Protein AF-A0A5C8G339-F1 (afdb_monomer_lite)

pLDDT: mean 86.75, std 19.1, range [45.41, 98.94]

Foldseek 3Di:
DVVVVVVVVVVVVVPPPPCDDDPADPVNLVPLVSLQVVLVVCVVVLVLVNSLVSLVSCVVRDDCVVCVVSVLVSLLSNLVSCVVVVVNVSSLVSLVCSCPPGPDPPSVVVSVVSNVVSCVVPVVPDDDPPPPPPDPPPVPPD

Sequence (142 aa):
MKKNFIFLIAFIFYLTSCATALKITPEEARYPKIIAEKAYTEFNNKKYKRAIKYYQYIIDNFDRENYSKDMAWAYYEIGFCYYYQKKYKKALEYFNIVMNDFAVLPPKMLAQKVMNDIYDKKPKLKPIEIIEETKEIEDIES

InterPro domains:
  IPR011990 Tetratricopeptide-like helical domain superfamily [G3DSA:1.25.40.10] (15-121)
  IPR011990 Tetratricopeptide-like helical domain superfamily [SSF48452] (29-123)
  IPR019734 Tetratricopeptide repeat [SM00028] (32-65)
  IPR019734 Tetratricopeptide repeat [SM00028] (72-105)

Secondary structure (DSSP, 8-state):
-HHHHHHHHHHHHHTT---PPP---TTGGG-HHHHHHHHHHHHHTT-HHHHHHHHHHHHHHS-HHHHHHHHHHHHHHHHHHHHHTT-HHHHHHHHHHHHHH---HHHHHHHHHHHHHHHHH-GGGS---------S-TTS--

Structure (mmCIF, N/CA/C/O backbone):
data_AF-A0A5C8G339-F1
#
_entry.id   AF-A0A5C8G339-F1
#
loop_
_atom_site.group_PDB
_atom_site.id
_atom_site.type_symbol
_atom_site.label_atom_id
_atom_site.label_alt_id
_atom_site.label_comp_id
_atom_site.label_asym_id
_atom_site.label_entity_id
_atom_site.label_seq_id
_atom_site.pdbx_PDB_ins_code
_atom_site.Cartn_x
_atom_site.Cartn_y
_atom_site.Cartn_z
_atom_site.occupancy
_atom_site.B_iso_or_equiv
_atom_site.auth_seq_id
_atom_site.auth_comp_id
_atom_site.auth_asym_id
_atom_site.auth_atom_id
_atom_site.pdbx_PDB_model_num
ATOM 1 N N . MET A 1 1 ? -41.107 -13.180 -30.582 1.00 52.31 1 MET A N 1
ATOM 2 C CA . MET A 1 1 ? -40.656 -11.797 -30.285 1.00 52.31 1 MET A CA 1
ATOM 3 C C . MET A 1 1 ? -39.986 -11.600 -28.913 1.00 52.31 1 MET A C 1
ATOM 5 O O . MET A 1 1 ? -39.219 -10.660 -28.789 1.00 52.31 1 MET A O 1
ATOM 9 N N . LYS A 1 2 ? -40.180 -12.465 -27.897 1.00 51.25 2 LYS A N 1
ATOM 10 C CA . LYS A 1 2 ? -39.557 -12.294 -26.559 1.00 51.25 2 LYS A CA 1
ATOM 11 C C . LYS A 1 2 ? -38.070 -12.693 -26.453 1.00 51.25 2 LYS A C 1
ATOM 13 O O . LYS A 1 2 ? -37.371 -12.171 -25.594 1.00 51.25 2 LYS A O 1
ATOM 18 N N . LYS A 1 3 ? -37.564 -13.572 -27.332 1.00 48.94 3 LYS A N 1
ATOM 19 C CA . LYS A 1 3 ? -36.155 -14.023 -27.309 1.00 48.94 3 LYS A CA 1
ATOM 20 C C . LYS A 1 3 ? -35.162 -12.894 -27.626 1.00 48.94 3 LYS A C 1
ATOM 22 O O . LYS A 1 3 ? -34.157 -12.783 -26.939 1.00 48.94 3 LYS A O 1
ATOM 27 N N . ASN A 1 4 ? -35.487 -12.001 -28.563 1.00 47.47 4 ASN A N 1
ATOM 28 C CA . ASN A 1 4 ? -34.611 -10.875 -28.923 1.00 47.47 4 ASN A CA 1
ATOM 29 C C . ASN A 1 4 ? -34.542 -9.804 -27.818 1.00 47.47 4 ASN A C 1
ATOM 31 O O . ASN A 1 4 ? -33.540 -9.109 -27.706 1.00 47.47 4 ASN A O 1
ATOM 35 N N . PHE A 1 5 ? -35.570 -9.709 -26.967 1.00 54.69 5 PHE A N 1
ATOM 36 C CA . PHE A 1 5 ? -35.612 -8.766 -25.845 1.00 54.69 5 PHE A CA 1
ATOM 37 C C . PHE A 1 5 ? -34.698 -9.200 -24.685 1.00 54.69 5 PHE A C 1
ATOM 39 O O . PHE A 1 5 ? -34.077 -8.363 -24.041 1.00 54.69 5 PHE A O 1
ATOM 46 N N . ILE A 1 6 ? -34.541 -10.513 -24.467 1.00 58.22 6 ILE A N 1
ATOM 47 C CA . ILE A 1 6 ? -33.632 -11.069 -23.448 1.00 58.22 6 ILE A CA 1
ATOM 48 C C . ILE A 1 6 ? -32.162 -10.819 -23.825 1.00 58.22 6 ILE A C 1
ATOM 50 O O . ILE A 1 6 ? -31.370 -10.434 -22.967 1.00 58.22 6 ILE A O 1
ATOM 54 N N . PHE A 1 7 ? -31.803 -10.956 -25.107 1.00 55.03 7 PHE A N 1
ATOM 55 C CA . PHE A 1 7 ? -30.453 -10.628 -25.586 1.00 55.03 7 PHE A CA 1
ATOM 56 C C . PHE A 1 7 ? -30.143 -9.126 -25.492 1.00 55.03 7 PHE A C 1
ATOM 58 O O . PHE A 1 7 ? -29.024 -8.756 -25.143 1.00 55.03 7 PHE A O 1
ATOM 65 N N . LEU A 1 8 ? -31.138 -8.262 -25.720 1.00 54.22 8 LEU A N 1
ATOM 66 C CA . LEU A 1 8 ? -31.002 -6.810 -25.557 1.00 54.22 8 LEU A CA 1
ATOM 67 C C . LEU A 1 8 ? -30.778 -6.413 -24.087 1.00 54.22 8 LEU A C 1
ATOM 69 O O . LEU A 1 8 ? -29.928 -5.575 -23.804 1.00 54.22 8 LEU A O 1
ATOM 73 N N . ILE A 1 9 ? -31.460 -7.072 -23.144 1.00 55.84 9 ILE A N 1
ATOM 74 C CA . ILE A 1 9 ? -31.254 -6.860 -21.702 1.00 55.84 9 ILE A CA 1
ATOM 75 C C . ILE A 1 9 ? -29.867 -7.360 -21.261 1.00 55.84 9 ILE A C 1
ATOM 77 O O . ILE A 1 9 ? -29.176 -6.660 -20.525 1.00 55.84 9 ILE A O 1
ATOM 81 N N . ALA A 1 10 ? -29.408 -8.517 -21.749 1.00 52.62 10 ALA A N 1
ATOM 82 C CA . ALA A 1 10 ? -28.078 -9.046 -21.424 1.00 52.62 10 ALA A CA 1
ATOM 83 C C . ALA A 1 10 ? -26.928 -8.154 -21.938 1.00 52.62 10 ALA A C 1
ATOM 85 O O . ALA A 1 10 ? -25.899 -8.032 -21.275 1.00 52.62 10 ALA A O 1
ATOM 86 N N . PHE A 1 11 ? -27.117 -7.476 -23.075 1.00 53.19 11 PHE A N 1
ATOM 87 C CA . PHE A 1 11 ? -26.140 -6.528 -23.619 1.00 53.19 11 PHE A CA 1
ATOM 88 C C . PHE A 1 11 ? -26.092 -5.212 -22.821 1.00 53.19 11 PHE A C 1
ATOM 90 O O . PHE A 1 11 ? -25.022 -4.641 -22.621 1.00 53.19 11 PHE A O 1
ATOM 97 N N . ILE A 1 12 ? -27.233 -4.772 -22.276 1.00 52.28 12 ILE A N 1
ATOM 98 C CA . ILE A 1 12 ? -27.326 -3.596 -21.395 1.00 52.28 12 ILE A CA 1
ATOM 99 C C . ILE A 1 12 ? -26.669 -3.867 -20.027 1.00 52.28 12 ILE A C 1
ATOM 101 O O . ILE A 1 12 ? -25.993 -2.988 -19.493 1.00 52.28 12 ILE A O 1
ATOM 105 N N . PHE A 1 13 ? -26.763 -5.093 -19.496 1.00 50.09 13 PHE A N 1
ATOM 106 C CA . PHE A 1 13 ? -26.055 -5.494 -18.267 1.00 50.09 13 PHE A CA 1
ATOM 107 C C . PHE A 1 13 ? -24.530 -5.625 -18.436 1.00 50.09 13 PHE A C 1
ATOM 109 O O . PHE A 1 13 ? -23.800 -5.560 -17.447 1.00 50.09 13 PHE A O 1
ATOM 116 N N . TYR A 1 14 ? -24.027 -5.755 -19.667 1.00 51.56 14 TYR A N 1
ATOM 117 C CA . TYR A 1 14 ? -22.585 -5.781 -19.943 1.00 51.56 14 TYR A CA 1
ATOM 118 C C . TYR A 1 14 ? -21.943 -4.381 -19.930 1.00 51.56 14 TYR A C 1
ATOM 120 O O . TYR A 1 14 ? -20.738 -4.254 -19.707 1.00 51.56 14 TYR A O 1
ATOM 128 N N . LEU A 1 15 ? -22.736 -3.319 -20.114 1.00 49.50 15 LEU A N 1
ATOM 129 C CA . LEU A 1 15 ? -22.247 -1.938 -20.237 1.00 49.50 15 LEU A CA 1
ATOM 130 C C . LEU A 1 15 ? -22.174 -1.170 -18.907 1.00 49.50 15 LEU A C 1
ATOM 132 O O . LEU A 1 15 ? -21.680 -0.045 -18.880 1.00 49.50 15 LEU A O 1
ATOM 136 N N . THR A 1 16 ? -22.598 -1.759 -17.784 1.00 55.69 16 THR A N 1
ATOM 137 C CA . THR A 1 16 ? -22.481 -1.122 -16.455 1.00 55.69 16 THR A CA 1
ATOM 138 C C . THR A 1 16 ? -21.219 -1.521 -15.691 1.00 55.69 16 THR A C 1
ATOM 140 O O . THR A 1 16 ? -20.994 -1.045 -14.575 1.00 55.69 16 THR A O 1
ATOM 143 N N . SER A 1 17 ? -20.360 -2.371 -16.263 1.00 49.66 17 SER A N 1
ATOM 144 C CA . SER A 1 17 ? -19.043 -2.620 -15.683 1.00 49.66 17 SER A CA 1
ATOM 145 C C . SER A 1 17 ? -18.142 -1.436 -16.007 1.00 49.66 17 SER A C 1
ATOM 147 O O . SER A 1 17 ? -17.497 -1.376 -17.049 1.00 49.66 17 SER A O 1
ATOM 149 N N . CYS A 1 18 ? -18.063 -0.479 -15.085 1.00 51.91 18 CYS A N 1
ATOM 150 C CA . CYS A 1 18 ? -17.087 0.613 -15.110 1.00 51.91 18 CYS A CA 1
ATOM 151 C C . CYS A 1 18 ? -15.645 0.088 -14.867 1.00 51.91 18 CYS A C 1
ATOM 153 O O . CYS A 1 18 ? -14.845 0.687 -14.146 1.00 51.91 18 CYS A O 1
ATOM 155 N N . ALA A 1 19 ? -15.309 -1.087 -15.408 1.00 58.81 19 ALA A N 1
ATOM 156 C CA . ALA A 1 19 ? -13.991 -1.693 -15.382 1.00 58.81 19 ALA A CA 1
ATOM 157 C C . ALA A 1 19 ? -13.149 -1.106 -16.520 1.00 58.81 19 ALA A C 1
ATOM 159 O O . ALA A 1 19 ? -12.757 -1.800 -17.452 1.00 58.81 19 ALA A O 1
ATOM 160 N N . THR A 1 20 ? -12.859 0.194 -16.450 1.00 66.44 20 THR A N 1
ATOM 161 C CA . THR A 1 20 ? -11.831 0.774 -17.315 1.00 66.44 20 THR A CA 1
ATOM 162 C C . THR A 1 20 ? -10.507 0.076 -17.008 1.00 66.44 20 THR A C 1
ATOM 164 O O . THR A 1 20 ? -10.081 0.045 -15.846 1.00 66.44 20 THR A O 1
ATOM 167 N N . ALA A 1 21 ? -9.877 -0.494 -18.035 1.00 83.31 21 ALA A N 1
ATOM 168 C CA . ALA A 1 21 ? -8.538 -1.064 -17.943 1.00 83.31 21 ALA A CA 1
ATOM 169 C C . ALA A 1 21 ? -7.541 -0.034 -17.374 1.00 83.31 21 ALA A C 1
ATOM 171 O O . ALA A 1 21 ? -7.747 1.183 -17.482 1.00 83.31 21 ALA A O 1
ATOM 172 N N . LEU A 1 22 ? -6.476 -0.516 -16.727 1.00 91.62 22 LEU A N 1
ATOM 173 C CA . LEU A 1 22 ? -5.390 0.359 -16.288 1.00 91.62 22 LEU A CA 1
ATOM 174 C C . LEU A 1 22 ? -4.751 1.025 -17.510 1.00 91.62 22 LEU A C 1
ATOM 176 O O . LEU A 1 22 ? -4.574 0.390 -18.546 1.00 91.62 22 LEU A O 1
ATOM 180 N N . LYS A 1 23 ? -4.421 2.313 -17.394 1.00 93.31 23 LYS A N 1
ATOM 181 C CA . LYS A 1 23 ? -3.771 3.072 -18.468 1.00 93.31 23 LYS A CA 1
ATOM 182 C C . LYS A 1 23 ? -2.262 3.067 -18.226 1.00 93.31 23 LYS A C 1
ATOM 184 O O . LYS A 1 23 ? -1.738 3.996 -17.608 1.00 93.31 23 LYS A O 1
ATOM 189 N N . ILE A 1 24 ? -1.618 1.991 -18.672 1.00 95.00 24 ILE A N 1
ATOM 190 C CA . ILE A 1 24 ? -0.171 1.767 -18.592 1.00 95.00 24 ILE A CA 1
ATOM 191 C C . ILE A 1 24 ? 0.330 1.541 -20.020 1.00 95.00 24 ILE A C 1
ATOM 193 O O . ILE A 1 24 ? -0.134 0.619 -20.690 1.00 95.00 24 ILE A O 1
ATOM 197 N N . THR A 1 25 ? 1.225 2.395 -20.512 1.00 96.25 25 THR A N 1
ATOM 198 C CA . THR A 1 25 ? 1.876 2.168 -21.811 1.00 96.25 25 THR A CA 1
ATOM 199 C C . THR A 1 25 ? 2.971 1.098 -21.686 1.00 96.25 25 THR A C 1
ATOM 201 O O . THR A 1 25 ? 3.489 0.882 -20.588 1.00 96.25 25 THR A O 1
ATOM 204 N N . PRO A 1 26 ? 3.390 0.443 -22.786 1.00 96.06 26 PRO A N 1
ATOM 205 C CA . PRO A 1 26 ? 4.502 -0.514 -22.749 1.00 96.06 26 PRO A CA 1
ATOM 206 C C . PRO A 1 26 ? 5.820 0.075 -22.226 1.00 96.06 26 PRO A C 1
ATOM 208 O O . PRO A 1 26 ? 6.658 -0.648 -21.696 1.00 96.06 26 PRO A O 1
ATOM 211 N N . GLU A 1 27 ? 6.017 1.386 -22.377 1.00 95.81 27 GLU A N 1
ATOM 212 C CA . GLU A 1 27 ? 7.161 2.093 -21.806 1.00 95.81 27 GLU A CA 1
ATOM 213 C C . GLU A 1 27 ? 7.029 2.266 -20.293 1.00 95.81 27 GLU A C 1
ATOM 215 O O . GLU A 1 27 ? 7.950 1.923 -19.554 1.00 95.81 27 GLU A O 1
ATOM 220 N N . GLU A 1 28 ? 5.870 2.729 -19.822 1.00 96.81 28 GLU A N 1
ATOM 221 C CA . GLU A 1 28 ? 5.593 2.909 -18.394 1.00 96.81 28 GLU A CA 1
ATOM 222 C C . GLU A 1 28 ? 5.635 1.581 -17.627 1.00 96.81 28 GLU A C 1
ATOM 224 O O . GLU A 1 28 ? 6.098 1.539 -16.489 1.00 96.81 28 GLU A O 1
ATOM 229 N N . ALA A 1 29 ? 5.200 0.487 -18.263 1.00 95.44 29 ALA A N 1
ATOM 230 C CA . ALA A 1 29 ? 5.195 -0.863 -17.702 1.00 95.44 29 ALA A CA 1
ATOM 231 C C . ALA A 1 29 ? 6.583 -1.367 -17.271 1.00 95.44 29 ALA A C 1
ATOM 233 O O . ALA A 1 29 ? 6.656 -2.340 -16.529 1.00 95.44 29 ALA A O 1
ATOM 234 N N . ARG A 1 30 ? 7.670 -0.712 -17.699 1.00 96.50 30 ARG A N 1
ATOM 235 C CA . ARG A 1 30 ? 9.043 -1.052 -17.300 1.00 96.50 30 ARG A CA 1
ATOM 236 C C . ARG A 1 30 ? 9.478 -0.418 -15.977 1.00 96.50 30 ARG A C 1
ATOM 238 O O . ARG A 1 30 ? 10.532 -0.775 -15.461 1.00 96.50 30 ARG A O 1
ATOM 245 N N . TYR A 1 31 ? 8.707 0.528 -15.434 1.00 97.62 31 TYR A N 1
ATOM 246 C CA . TYR A 1 31 ? 9.128 1.338 -14.290 1.00 97.62 31 TYR A CA 1
ATOM 247 C C . TYR A 1 31 ? 8.068 1.327 -13.180 1.00 97.62 31 TYR A C 1
ATOM 249 O O . TYR A 1 31 ? 7.064 2.042 -13.278 1.00 97.62 31 TYR A O 1
ATOM 257 N N . PRO A 1 32 ? 8.295 0.601 -12.070 1.00 97.81 32 PRO A N 1
ATOM 258 C CA . PRO A 1 32 ? 7.296 0.473 -11.009 1.00 97.81 32 PRO A CA 1
ATOM 259 C C . PRO A 1 32 ? 6.989 1.824 -10.355 1.00 97.81 32 PRO A C 1
ATOM 261 O O . PRO A 1 32 ? 5.850 2.081 -9.973 1.00 97.81 32 PRO A O 1
ATOM 264 N N . LYS A 1 33 ? 7.961 2.743 -10.332 1.00 97.75 33 LYS A N 1
ATOM 265 C CA . LYS A 1 33 ? 7.775 4.117 -9.854 1.00 97.75 33 LYS A CA 1
ATOM 266 C C . LYS A 1 33 ? 6.683 4.877 -10.618 1.00 97.75 33 LYS A C 1
ATOM 268 O O . LYS A 1 33 ? 5.837 5.504 -9.988 1.00 97.75 33 LYS A O 1
ATOM 273 N N . ILE A 1 34 ? 6.654 4.793 -11.950 1.00 98.12 34 ILE A N 1
ATOM 274 C CA . ILE A 1 34 ? 5.637 5.488 -12.763 1.00 98.12 34 ILE A CA 1
ATOM 275 C C . ILE A 1 34 ? 4.246 4.910 -12.468 1.00 98.12 34 ILE A C 1
ATOM 277 O O . ILE A 1 34 ? 3.248 5.626 -12.357 1.00 98.12 34 ILE A O 1
ATOM 281 N N . ILE A 1 35 ? 4.175 3.592 -12.297 1.00 98.56 35 ILE A N 1
ATOM 282 C CA . ILE A 1 35 ? 2.938 2.883 -11.968 1.00 98.56 35 ILE A CA 1
ATOM 283 C C . ILE A 1 35 ? 2.453 3.289 -10.567 1.00 98.56 35 ILE A C 1
ATOM 285 O O . ILE A 1 35 ? 1.263 3.557 -10.382 1.00 98.56 35 ILE A O 1
ATOM 289 N N . ALA A 1 36 ? 3.368 3.424 -9.603 1.00 98.62 36 ALA A N 1
ATOM 290 C CA . ALA A 1 36 ? 3.076 3.910 -8.257 1.00 98.62 36 ALA A CA 1
ATOM 291 C C . ALA A 1 36 ? 2.580 5.367 -8.256 1.00 98.62 36 ALA A C 1
ATOM 293 O O . ALA A 1 36 ? 1.643 5.688 -7.529 1.00 98.62 36 ALA A O 1
ATOM 294 N N . GLU A 1 37 ? 3.126 6.243 -9.104 1.00 98.56 37 GLU A N 1
ATOM 295 C CA . GLU A 1 37 ? 2.653 7.630 -9.256 1.00 98.56 37 GLU A CA 1
ATOM 296 C C . GLU A 1 37 ? 1.210 7.697 -9.792 1.00 98.56 37 GLU A C 1
ATOM 298 O O . GLU A 1 37 ? 0.378 8.470 -9.296 1.00 98.56 37 GLU A O 1
ATOM 303 N N . LYS A 1 38 ? 0.854 6.831 -10.753 1.00 98.38 38 LYS A N 1
ATOM 304 C CA . LYS A 1 38 ? -0.540 6.679 -11.211 1.00 98.38 38 LYS A CA 1
ATOM 305 C C . LYS A 1 38 ? -1.443 6.158 -10.094 1.00 98.38 38 LYS A C 1
ATOM 307 O O . LYS A 1 38 ? -2.553 6.665 -9.919 1.00 98.38 38 LYS A O 1
ATOM 312 N N . ALA A 1 39 ? -0.975 5.180 -9.319 1.00 98.50 39 ALA A N 1
ATOM 313 C CA . ALA A 1 39 ? -1.707 4.638 -8.178 1.00 98.50 39 ALA A CA 1
ATOM 314 C C . ALA A 1 39 ? -1.990 5.718 -7.120 1.00 98.50 39 ALA A C 1
ATOM 316 O O . ALA A 1 39 ? -3.135 5.884 -6.695 1.00 98.50 39 ALA A O 1
ATOM 317 N N . TYR A 1 40 ? -0.974 6.510 -6.777 1.00 98.56 40 TYR A N 1
ATOM 318 C CA . TYR A 1 40 ? -1.068 7.636 -5.852 1.00 98.56 40 TYR A CA 1
ATOM 319 C C . TYR A 1 40 ? -2.048 8.710 -6.349 1.00 98.56 40 TYR A C 1
ATOM 321 O O . TYR A 1 40 ? -2.882 9.214 -5.595 1.00 98.56 40 TYR A O 1
ATOM 329 N N . THR A 1 41 ? -2.039 9.001 -7.652 1.00 98.44 41 THR A N 1
ATOM 330 C CA . THR A 1 41 ? -3.013 9.911 -8.274 1.00 98.44 41 THR A CA 1
ATOM 331 C C . THR A 1 41 ? -4.448 9.392 -8.131 1.00 98.44 41 THR A C 1
ATOM 333 O O . THR A 1 41 ? -5.365 10.148 -7.800 1.00 98.44 41 THR A O 1
ATOM 336 N N . GLU A 1 42 ? -4.685 8.096 -8.349 1.00 98.38 42 GLU A N 1
ATOM 337 C CA . GLU A 1 42 ? -6.003 7.490 -8.124 1.00 98.38 42 GLU A CA 1
ATOM 338 C C . GLU A 1 42 ? -6.400 7.515 -6.639 1.00 98.38 42 GLU A C 1
ATOM 340 O O . GLU A 1 42 ? -7.567 7.768 -6.326 1.00 98.38 42 GLU A O 1
ATOM 345 N N . PHE A 1 43 ? -5.448 7.312 -5.725 1.00 98.50 43 PHE A N 1
ATOM 346 C CA . PHE A 1 43 ? -5.671 7.411 -4.284 1.00 98.50 43 PHE A CA 1
ATOM 347 C C . PHE A 1 43 ? -6.121 8.821 -3.876 1.00 98.50 43 PHE A C 1
ATOM 349 O O . PHE A 1 43 ? -7.153 8.957 -3.217 1.00 98.50 43 PHE A O 1
ATOM 356 N N . ASN A 1 44 ? -5.421 9.866 -4.331 1.00 98.38 44 ASN A N 1
ATOM 357 C CA . ASN A 1 44 ? -5.771 11.265 -4.053 1.00 98.38 44 ASN 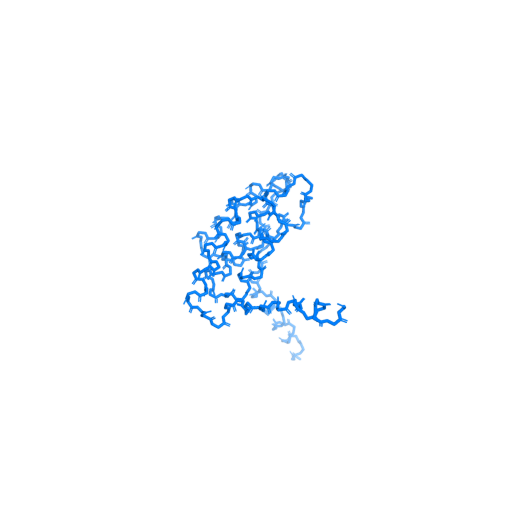A CA 1
ATOM 358 C C . ASN A 1 44 ? -7.155 11.639 -4.598 1.00 98.38 44 ASN A C 1
ATOM 360 O O . ASN A 1 44 ? -7.906 12.385 -3.972 1.00 98.38 44 ASN A O 1
ATOM 364 N N . ASN A 1 45 ? -7.548 11.033 -5.719 1.00 98.00 45 ASN A N 1
ATOM 365 C CA . ASN A 1 45 ? -8.894 11.148 -6.278 1.00 98.00 45 ASN A CA 1
ATOM 366 C C . ASN A 1 45 ? -9.948 10.290 -5.548 1.00 98.00 45 ASN A C 1
ATOM 368 O O . ASN A 1 45 ? -11.074 10.157 -6.029 1.00 98.00 45 ASN A O 1
ATOM 372 N N . LYS A 1 46 ? -9.599 9.674 -4.409 1.00 97.81 46 LYS A N 1
ATOM 373 C CA . LYS A 1 46 ? -10.434 8.751 -3.616 1.00 97.81 46 LYS A CA 1
ATOM 374 C C . LYS A 1 46 ? -10.902 7.516 -4.400 1.00 97.81 46 LYS A C 1
ATOM 376 O O . LYS A 1 46 ? -11.827 6.812 -3.990 1.00 97.81 46 LYS A O 1
ATOM 381 N N . LYS A 1 47 ? -10.245 7.195 -5.519 1.00 97.81 47 LYS A N 1
ATOM 382 C CA . LYS A 1 47 ? -10.521 6.026 -6.367 1.00 97.81 47 LYS A CA 1
ATOM 383 C C . LYS A 1 47 ? -9.718 4.819 -5.881 1.00 97.81 47 LYS A C 1
ATOM 385 O O . LYS A 1 47 ? -8.987 4.185 -6.639 1.00 97.81 47 LYS A O 1
ATOM 390 N N . TYR A 1 48 ? -9.898 4.449 -4.612 1.00 98.12 48 TYR A N 1
ATOM 391 C CA . TYR A 1 48 ? -9.086 3.429 -3.932 1.00 98.12 48 TYR A CA 1
ATOM 392 C C . TYR A 1 48 ? -9.035 2.082 -4.661 1.00 98.12 48 TYR A C 1
ATOM 394 O O . TYR A 1 48 ? -7.983 1.463 -4.745 1.00 98.12 48 TYR A O 1
ATOM 402 N N . LYS A 1 49 ? -10.147 1.631 -5.258 1.00 97.12 49 LYS A N 1
ATOM 403 C CA . LYS A 1 49 ? -10.164 0.380 -6.040 1.00 97.12 49 LYS A CA 1
ATOM 404 C C . LYS A 1 49 ? -9.236 0.430 -7.261 1.00 97.12 49 LYS A C 1
ATOM 406 O O . LYS A 1 49 ? -8.704 -0.606 -7.640 1.00 97.12 49 LYS A O 1
ATOM 411 N N . ARG A 1 50 ? -9.063 1.596 -7.897 1.00 97.06 50 ARG A N 1
ATOM 412 C CA . ARG A 1 50 ? -8.147 1.765 -9.040 1.00 97.06 50 ARG A CA 1
ATOM 413 C C . ARG A 1 50 ? -6.704 1.911 -8.568 1.00 97.06 50 ARG A C 1
ATOM 415 O O . ARG A 1 50 ? -5.842 1.278 -9.163 1.00 97.06 50 ARG A O 1
ATOM 422 N N . ALA A 1 51 ? -6.465 2.642 -7.477 1.00 98.62 51 ALA A N 1
ATOM 423 C CA . ALA A 1 51 ? -5.148 2.711 -6.839 1.00 98.62 51 ALA A CA 1
ATOM 424 C C . ALA A 1 51 ? -4.620 1.310 -6.488 1.00 98.62 51 ALA A C 1
ATOM 426 O O . ALA A 1 51 ? -3.531 0.941 -6.912 1.00 98.62 51 ALA A O 1
ATOM 427 N N . ILE A 1 52 ? -5.451 0.484 -5.836 1.00 98.75 52 ILE A N 1
ATOM 428 C CA . ILE A 1 52 ? -5.119 -0.912 -5.510 1.00 98.75 52 ILE A CA 1
ATOM 429 C C . ILE A 1 52 ? -4.736 -1.703 -6.763 1.00 98.75 52 ILE A C 1
ATOM 431 O O . ILE A 1 52 ? -3.754 -2.428 -6.729 1.00 98.75 52 ILE A O 1
ATOM 435 N N . LYS A 1 53 ? -5.463 -1.557 -7.879 1.00 98.38 53 LYS A N 1
ATOM 436 C CA . LYS A 1 53 ? -5.125 -2.263 -9.125 1.00 98.38 53 LYS A CA 1
ATOM 437 C C . LYS A 1 53 ? -3.756 -1.856 -9.684 1.00 98.38 53 LYS A C 1
ATOM 439 O O . LYS A 1 53 ? -3.043 -2.722 -10.171 1.00 98.38 53 LYS A O 1
ATOM 444 N N . TYR A 1 54 ? -3.384 -0.576 -9.616 1.00 98.62 54 TYR A N 1
ATOM 445 C CA . TYR A 1 54 ? -2.051 -0.136 -10.042 1.00 98.62 54 TYR A CA 1
ATOM 446 C C . TYR A 1 54 ? -0.945 -0.667 -9.118 1.00 98.62 54 TYR A C 1
ATOM 448 O O . TYR A 1 54 ? 0.061 -1.158 -9.614 1.00 98.62 54 TYR A O 1
ATOM 456 N N . TYR A 1 55 ? -1.129 -0.639 -7.795 1.00 98.81 55 TYR A N 1
ATOM 457 C CA . TYR A 1 55 ? -0.153 -1.240 -6.877 1.00 98.81 55 TYR A CA 1
ATOM 458 C C . TYR A 1 55 ? -0.065 -2.764 -7.040 1.00 98.81 55 TYR A C 1
ATOM 460 O O . TYR A 1 55 ? 1.029 -3.317 -7.018 1.00 98.81 55 TYR A O 1
ATOM 468 N N . GLN A 1 56 ? -1.191 -3.440 -7.282 1.00 98.62 56 GLN A N 1
ATOM 469 C CA . GLN A 1 56 ? -1.212 -4.875 -7.564 1.00 98.62 56 GLN A CA 1
ATOM 470 C C . GLN A 1 56 ? -0.463 -5.203 -8.860 1.00 98.62 56 GLN A C 1
ATOM 472 O O . GLN A 1 56 ? 0.269 -6.180 -8.902 1.00 98.62 56 GLN A O 1
ATOM 477 N N . TYR A 1 57 ? -0.555 -4.345 -9.881 1.00 98.38 57 TYR A N 1
ATOM 478 C CA . TYR A 1 57 ? 0.245 -4.505 -11.095 1.00 98.38 57 TYR A CA 1
ATOM 479 C C . TYR A 1 57 ? 1.749 -4.559 -10.782 1.00 98.38 57 TYR A C 1
ATOM 481 O O . TYR A 1 57 ? 2.450 -5.376 -11.371 1.00 98.38 57 TYR A O 1
ATOM 489 N N . ILE A 1 58 ? 2.246 -3.730 -9.853 1.00 98.62 58 ILE A N 1
ATOM 490 C CA . ILE A 1 58 ? 3.660 -3.762 -9.435 1.00 98.62 58 ILE A CA 1
ATOM 491 C C . ILE A 1 58 ? 4.002 -5.122 -8.817 1.00 98.62 58 ILE A C 1
ATOM 493 O O . ILE A 1 58 ? 5.020 -5.711 -9.156 1.00 98.62 58 ILE A O 1
ATOM 497 N N . ILE A 1 59 ? 3.136 -5.633 -7.943 1.00 98.50 59 ILE A N 1
ATOM 498 C CA . ILE A 1 59 ? 3.332 -6.925 -7.273 1.00 98.50 59 ILE A CA 1
ATOM 499 C C . ILE A 1 59 ? 3.330 -8.088 -8.278 1.00 98.50 59 ILE A C 1
ATOM 501 O O . ILE A 1 59 ? 4.105 -9.024 -8.118 1.00 98.50 59 ILE A O 1
ATOM 505 N N . ASP A 1 60 ? 2.481 -8.023 -9.304 1.00 98.12 60 ASP A N 1
ATOM 506 C CA . ASP A 1 60 ? 2.268 -9.128 -10.245 1.00 98.12 60 ASP A CA 1
ATOM 507 C C . ASP A 1 60 ? 3.302 -9.175 -11.385 1.00 98.12 60 ASP A C 1
ATOM 509 O O . ASP A 1 60 ? 3.485 -10.226 -11.993 1.00 98.12 60 ASP A O 1
ATOM 513 N N . ASN A 1 61 ? 3.941 -8.045 -11.721 1.00 98.06 61 ASN A N 1
ATOM 514 C CA . ASN A 1 61 ? 4.747 -7.913 -12.947 1.00 98.06 61 ASN A CA 1
ATOM 515 C C . ASN A 1 61 ? 6.231 -7.606 -12.707 1.00 98.06 61 ASN A C 1
ATOM 517 O O . ASN A 1 61 ? 6.990 -7.554 -13.672 1.00 98.06 61 ASN A O 1
ATOM 521 N N . PHE A 1 62 ? 6.647 -7.389 -11.459 1.00 97.69 62 PHE A N 1
ATOM 522 C CA . PHE A 1 62 ? 8.044 -7.134 -11.111 1.00 97.69 62 PHE A CA 1
ATOM 523 C C . PHE A 1 62 ? 8.562 -8.224 -10.183 1.00 97.69 62 PHE A C 1
ATOM 525 O O . PHE A 1 62 ? 7.854 -8.694 -9.292 1.00 97.69 62 PHE A O 1
ATOM 532 N N . ASP A 1 63 ? 9.811 -8.631 -10.392 1.00 96.31 63 ASP A N 1
ATOM 533 C CA . ASP A 1 63 ? 10.440 -9.645 -9.566 1.00 96.31 63 ASP A CA 1
ATOM 534 C C . ASP A 1 63 ? 10.891 -9.069 -8.218 1.00 96.31 63 ASP A C 1
ATOM 536 O O . ASP A 1 63 ? 11.326 -7.922 -8.082 1.00 96.31 63 ASP A O 1
ATOM 540 N N . ARG A 1 64 ? 10.793 -9.901 -7.185 1.00 94.00 64 ARG A N 1
ATOM 541 C CA . ARG A 1 64 ? 11.118 -9.500 -5.818 1.00 94.00 64 ARG A CA 1
ATOM 542 C C . ARG A 1 64 ? 12.606 -9.229 -5.613 1.00 94.00 64 ARG A C 1
ATOM 544 O O . ARG A 1 64 ? 12.935 -8.411 -4.759 1.00 94.00 64 ARG A O 1
ATOM 551 N N . GLU A 1 65 ? 13.484 -9.904 -6.352 1.00 95.62 65 GLU A N 1
ATOM 552 C CA . GLU A 1 65 ? 14.937 -9.779 -6.200 1.00 95.62 65 GLU A CA 1
ATOM 553 C C . GLU A 1 65 ? 15.399 -8.349 -6.500 1.00 95.62 65 GLU A C 1
ATOM 555 O O . GLU A 1 65 ? 16.099 -7.742 -5.691 1.00 95.62 65 GLU A O 1
ATOM 560 N N . ASN A 1 66 ? 14.908 -7.772 -7.598 1.00 97.00 66 ASN A N 1
ATOM 561 C CA . ASN A 1 66 ? 15.281 -6.430 -8.030 1.00 97.00 66 ASN A CA 1
ATOM 562 C C . ASN A 1 66 ? 14.372 -5.330 -7.459 1.00 97.00 66 ASN A C 1
ATOM 564 O O . ASN A 1 66 ? 14.815 -4.193 -7.288 1.00 97.00 66 ASN A O 1
ATOM 568 N N . TYR A 1 67 ? 13.114 -5.647 -7.128 1.00 97.50 67 TYR A N 1
ATOM 569 C CA . TYR A 1 67 ? 12.092 -4.645 -6.787 1.00 97.50 67 TYR A CA 1
ATOM 570 C C . TYR A 1 67 ? 11.466 -4.821 -5.398 1.00 97.50 67 TYR A C 1
ATOM 572 O O . TYR A 1 67 ? 10.387 -4.292 -5.123 1.00 97.50 67 TYR A O 1
ATOM 580 N N . SER A 1 68 ? 12.153 -5.500 -4.473 1.00 97.31 68 SER A N 1
ATOM 581 C CA . SER A 1 68 ? 11.690 -5.704 -3.087 1.00 97.31 68 SER A CA 1
ATOM 582 C C . SER A 1 68 ? 11.219 -4.408 -2.406 1.00 97.31 68 SER A C 1
ATOM 584 O O . SER A 1 68 ? 10.196 -4.392 -1.720 1.00 97.31 68 SER A O 1
ATOM 586 N N . LYS A 1 69 ? 11.917 -3.286 -2.641 1.00 98.25 69 LYS A N 1
ATOM 587 C CA . LYS A 1 69 ? 11.541 -1.969 -2.101 1.00 98.25 69 LYS A CA 1
ATOM 588 C C . LYS A 1 69 ? 10.216 -1.459 -2.663 1.00 98.25 69 LYS A C 1
ATOM 590 O O . LYS A 1 69 ? 9.377 -1.005 -1.886 1.00 98.25 69 LYS A O 1
ATOM 595 N N . ASP A 1 70 ? 10.030 -1.517 -3.977 1.00 98.50 70 ASP A N 1
ATOM 596 C CA . ASP A 1 70 ? 8.798 -1.069 -4.629 1.00 98.50 70 ASP A CA 1
ATOM 597 C C . ASP A 1 70 ? 7.614 -1.962 -4.246 1.00 98.50 70 ASP A C 1
ATOM 599 O O . ASP A 1 70 ? 6.531 -1.457 -3.952 1.00 98.50 70 ASP A O 1
ATOM 603 N N . MET A 1 71 ? 7.832 -3.277 -4.144 1.00 98.50 71 MET A N 1
ATOM 604 C CA . MET A 1 71 ? 6.819 -4.217 -3.664 1.00 98.50 71 MET A CA 1
ATOM 605 C C . MET A 1 71 ? 6.422 -3.934 -2.209 1.00 98.50 71 MET A C 1
ATOM 607 O O . MET A 1 71 ? 5.230 -3.893 -1.914 1.00 98.50 71 MET A O 1
ATOM 611 N N . ALA A 1 72 ? 7.380 -3.683 -1.306 1.00 98.62 72 ALA A N 1
ATOM 612 C CA . ALA A 1 72 ? 7.083 -3.349 0.091 1.00 98.62 72 ALA A CA 1
ATOM 613 C C . ALA A 1 72 ? 6.177 -2.110 0.201 1.00 98.62 72 ALA A C 1
ATOM 615 O O . ALA A 1 72 ? 5.207 -2.105 0.963 1.00 98.62 72 ALA A O 1
ATOM 616 N N . TRP A 1 73 ? 6.459 -1.075 -0.598 1.00 98.75 73 TRP A N 1
ATOM 617 C CA . TRP A 1 73 ? 5.598 0.104 -0.702 1.00 98.75 73 TRP A CA 1
ATOM 618 C C . TRP A 1 73 ? 4.237 -0.225 -1.313 1.00 98.75 73 TRP A C 1
ATOM 620 O O . TRP A 1 73 ? 3.225 0.205 -0.771 1.00 98.75 73 TRP A O 1
ATOM 630 N N . ALA A 1 74 ? 4.175 -1.021 -2.383 1.00 98.81 74 ALA A N 1
ATOM 631 C CA . ALA A 1 74 ? 2.910 -1.417 -2.998 1.00 98.81 74 ALA A CA 1
ATOM 632 C C . ALA A 1 74 ? 1.992 -2.164 -2.012 1.00 98.81 74 ALA A C 1
ATOM 634 O O . ALA A 1 74 ? 0.810 -1.832 -1.911 1.00 98.81 74 ALA A O 1
ATOM 635 N N . TYR A 1 75 ? 2.523 -3.109 -1.226 1.00 98.88 75 TYR A N 1
ATOM 636 C CA . TYR A 1 75 ? 1.760 -3.793 -0.175 1.00 98.88 75 TYR A CA 1
ATOM 637 C C . TYR A 1 75 ? 1.261 -2.817 0.901 1.00 98.88 75 TYR A C 1
ATOM 639 O O . TYR A 1 75 ? 0.076 -2.849 1.248 1.00 98.88 75 TYR A O 1
ATOM 647 N N . TYR A 1 76 ? 2.125 -1.915 1.384 1.00 98.88 76 TYR A N 1
ATOM 648 C CA . TYR A 1 76 ? 1.735 -0.879 2.347 1.00 98.88 76 TYR A CA 1
ATOM 649 C C . TYR A 1 76 ? 0.607 0.008 1.798 1.00 98.88 76 TYR A C 1
ATOM 651 O O . TYR A 1 76 ? -0.420 0.184 2.455 1.00 98.88 76 TYR A O 1
ATOM 659 N N . GLU A 1 77 ? 0.749 0.522 0.577 1.00 98.88 77 GLU A N 1
ATOM 660 C CA . GLU A 1 77 ? -0.224 1.435 -0.025 1.00 98.88 77 GLU A CA 1
ATOM 661 C C . GLU A 1 77 ? -1.568 0.749 -0.317 1.00 98.88 77 GLU A C 1
ATOM 663 O O . GLU A 1 77 ? -2.630 1.365 -0.176 1.00 98.88 77 GLU A O 1
ATOM 668 N N . ILE A 1 78 ? -1.575 -0.549 -0.646 1.00 98.94 78 ILE A N 1
ATOM 669 C CA . ILE A 1 78 ? -2.819 -1.328 -0.734 1.00 98.94 78 ILE A CA 1
ATOM 670 C C . ILE A 1 78 ? -3.489 -1.431 0.642 1.00 98.94 78 ILE A C 1
ATOM 672 O O . ILE A 1 78 ? -4.698 -1.187 0.754 1.00 98.94 78 ILE A O 1
ATOM 676 N N . GLY A 1 79 ? -2.722 -1.732 1.695 1.00 98.88 79 GLY A N 1
ATOM 677 C CA . GLY A 1 79 ? -3.215 -1.714 3.074 1.00 98.88 79 GLY A CA 1
ATOM 678 C C . GLY A 1 79 ? -3.820 -0.356 3.443 1.00 98.88 79 GLY A C 1
ATOM 679 O O . GLY A 1 79 ? -4.941 -0.280 3.957 1.00 98.88 79 GLY A O 1
ATOM 680 N N . PHE A 1 80 ? -3.149 0.734 3.069 1.00 98.88 80 PHE A N 1
ATOM 681 C CA . PHE A 1 80 ? -3.604 2.104 3.295 1.00 98.88 80 PHE A CA 1
ATOM 682 C C . PHE A 1 80 ? -4.887 2.436 2.514 1.00 98.88 80 PHE A C 1
ATOM 684 O O . PHE A 1 80 ? -5.835 3.006 3.062 1.00 98.88 80 PHE A O 1
ATOM 691 N N . CYS A 1 81 ? -5.007 1.981 1.264 1.00 98.88 81 CYS A N 1
ATOM 692 C CA . CYS A 1 81 ? -6.247 2.080 0.492 1.00 98.88 81 CYS A CA 1
ATOM 693 C C . CYS A 1 81 ? -7.419 1.350 1.170 1.00 98.88 81 CYS A C 1
ATOM 695 O O . CYS A 1 81 ? -8.558 1.832 1.145 1.00 98.88 81 CYS A O 1
ATOM 697 N N . TYR A 1 82 ? -7.186 0.171 1.755 1.00 98.88 82 TYR A N 1
ATOM 698 C CA . TYR A 1 82 ? -8.216 -0.549 2.511 1.00 98.88 82 TYR A CA 1
ATOM 699 C C . TYR A 1 82 ? -8.573 0.152 3.819 1.00 98.88 82 TYR A C 1
ATOM 701 O O . TYR A 1 82 ? -9.755 0.212 4.175 1.00 98.88 82 TYR A O 1
ATOM 709 N N . TYR A 1 83 ? -7.584 0.739 4.489 1.00 98.81 83 TYR A N 1
ATOM 710 C CA . TYR A 1 83 ? -7.777 1.539 5.690 1.00 98.81 83 TYR A CA 1
ATOM 711 C C . TYR A 1 83 ? -8.711 2.737 5.438 1.00 98.81 83 TYR A C 1
ATOM 713 O O . TYR A 1 83 ? -9.705 2.887 6.153 1.00 98.81 83 TYR A O 1
ATOM 721 N N . TYR A 1 84 ? -8.500 3.516 4.367 1.00 98.56 84 TYR A N 1
ATOM 722 C CA . TYR A 1 84 ? -9.395 4.629 3.993 1.00 98.56 84 TYR A CA 1
ATOM 723 C C . TYR A 1 84 ? -10.807 4.176 3.606 1.00 98.56 84 TYR A C 1
ATOM 725 O O . TYR A 1 84 ? -11.782 4.898 3.810 1.00 98.56 84 TYR A O 1
ATOM 733 N N . GLN A 1 85 ? -10.947 2.948 3.104 1.00 98.50 85 GLN A N 1
ATOM 734 C CA . GLN A 1 8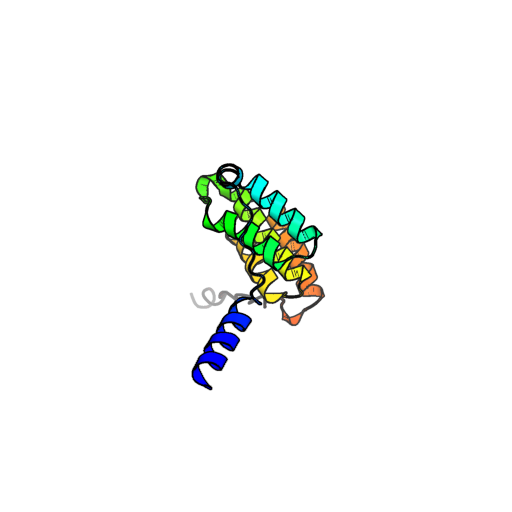5 ? -12.248 2.317 2.869 1.00 98.50 85 GLN A CA 1
ATOM 735 C C . GLN A 1 85 ? -12.885 1.732 4.144 1.00 98.50 85 GLN A C 1
ATOM 737 O O . GLN A 1 85 ? -13.926 1.080 4.046 1.00 98.50 85 GLN A O 1
ATOM 742 N N . LYS A 1 86 ? -12.274 1.916 5.325 1.00 98.25 86 LYS A N 1
ATOM 743 C CA . LYS A 1 86 ? -12.678 1.331 6.620 1.00 98.25 86 LYS A CA 1
ATOM 744 C C . LYS A 1 86 ? -12.713 -0.205 6.626 1.00 98.25 86 LYS A C 1
ATOM 746 O O . LYS A 1 86 ? -13.360 -0.824 7.470 1.00 98.25 86 LYS A O 1
ATOM 751 N N . LYS A 1 87 ? -11.999 -0.847 5.696 1.00 98.62 87 LYS A N 1
ATOM 752 C CA . LYS A 1 87 ? -11.876 -2.309 5.583 1.00 98.62 87 LYS A CA 1
ATOM 753 C C . LYS A 1 87 ? -10.688 -2.790 6.410 1.00 98.62 87 LYS A C 1
ATOM 755 O O . LYS A 1 87 ? -9.709 -3.299 5.875 1.00 98.62 87 LYS A O 1
ATOM 760 N N . TYR A 1 88 ? -10.784 -2.607 7.722 1.00 98.62 88 TYR A N 1
ATOM 761 C CA . TYR A 1 88 ? -9.646 -2.749 8.630 1.00 98.62 88 TYR A CA 1
ATOM 762 C C . TYR A 1 88 ? -9.012 -4.140 8.644 1.00 98.62 88 TYR A C 1
ATOM 764 O O . TYR A 1 88 ? -7.794 -4.224 8.610 1.00 98.62 88 TYR A O 1
ATOM 772 N N . LYS A 1 89 ? -9.802 -5.223 8.598 1.00 98.44 89 LYS A N 1
ATOM 773 C CA . LYS A 1 89 ? -9.253 -6.591 8.530 1.00 98.44 89 LYS A CA 1
ATOM 774 C C . LYS A 1 89 ? -8.328 -6.783 7.320 1.00 98.44 89 LYS A C 1
ATOM 776 O O . LYS A 1 89 ? -7.190 -7.192 7.486 1.00 98.44 89 LYS A O 1
ATOM 781 N N . LYS A 1 90 ? -8.776 -6.357 6.134 1.00 98.50 90 LYS A N 1
ATOM 782 C CA . LYS A 1 90 ? -7.958 -6.396 4.911 1.00 98.50 90 LYS A CA 1
ATOM 783 C C . LYS A 1 90 ? -6.744 -5.478 4.989 1.00 98.50 90 LYS A C 1
ATOM 785 O O . LYS A 1 90 ? -5.684 -5.835 4.506 1.00 98.50 90 LYS A O 1
ATOM 790 N N . ALA A 1 91 ? -6.881 -4.295 5.585 1.00 98.88 91 ALA A N 1
ATOM 791 C CA . ALA A 1 91 ? -5.734 -3.413 5.780 1.00 98.88 91 ALA A CA 1
ATOM 792 C C . ALA A 1 91 ? -4.645 -4.099 6.626 1.00 98.88 91 ALA A C 1
ATOM 794 O O . ALA A 1 91 ? -3.487 -4.111 6.224 1.00 98.88 91 ALA A O 1
ATOM 795 N N . LEU A 1 92 ? -5.038 -4.730 7.741 1.00 98.75 92 LEU A N 1
ATOM 796 C CA . LEU A 1 92 ? -4.136 -5.486 8.613 1.00 98.75 92 LEU A CA 1
ATOM 797 C C . LEU A 1 92 ? -3.477 -6.671 7.894 1.00 98.75 92 LEU A C 1
ATOM 799 O O . LEU A 1 92 ? -2.285 -6.870 8.076 1.00 98.75 92 LEU A O 1
ATOM 803 N N . GLU A 1 93 ? -4.204 -7.416 7.054 1.00 98.62 93 GLU A N 1
ATOM 804 C CA . GLU A 1 93 ? -3.627 -8.499 6.234 1.00 98.62 93 GLU A CA 1
ATOM 805 C C . GLU A 1 93 ? -2.442 -7.994 5.390 1.00 98.62 93 GLU A C 1
ATOM 807 O O . GLU A 1 93 ? -1.352 -8.557 5.451 1.00 98.62 93 GLU A O 1
ATOM 812 N N . TYR A 1 94 ? -2.622 -6.886 4.665 1.00 98.81 94 TYR A N 1
ATOM 813 C CA . TYR A 1 94 ? -1.560 -6.303 3.836 1.00 98.81 94 TYR A CA 1
ATOM 814 C C . TYR A 1 94 ? -0.423 -5.699 4.667 1.00 98.81 94 TYR A C 1
ATOM 816 O O . TYR A 1 94 ? 0.741 -5.839 4.301 1.00 98.81 94 TYR A O 1
ATOM 824 N N . PHE A 1 95 ? -0.725 -5.056 5.797 1.00 98.75 95 PHE A N 1
ATOM 825 C CA . PHE A 1 95 ? 0.314 -4.539 6.689 1.00 98.75 95 PHE A CA 1
ATOM 826 C C . PHE A 1 95 ? 1.139 -5.659 7.332 1.00 98.75 95 PHE A C 1
ATOM 828 O O . PHE A 1 95 ? 2.355 -5.526 7.419 1.00 98.75 95 PHE A O 1
ATOM 835 N N . ASN A 1 96 ? 0.528 -6.788 7.693 1.00 98.56 96 ASN A N 1
ATOM 836 C CA . ASN A 1 96 ? 1.253 -7.955 8.198 1.00 98.56 96 ASN A CA 1
ATOM 837 C C . ASN A 1 96 ? 2.215 -8.529 7.151 1.00 98.56 96 ASN A C 1
ATOM 839 O O . ASN A 1 96 ? 3.337 -8.880 7.500 1.00 98.56 96 ASN A O 1
ATOM 843 N N . ILE A 1 97 ? 1.833 -8.548 5.868 1.00 98.50 97 ILE A N 1
ATOM 844 C CA . ILE A 1 97 ? 2.750 -8.927 4.779 1.00 98.50 97 ILE A CA 1
ATOM 845 C C . ILE A 1 97 ? 3.971 -7.992 4.750 1.00 98.50 97 ILE A C 1
ATOM 847 O O . ILE A 1 97 ? 5.106 -8.454 4.660 1.00 98.50 97 ILE A O 1
ATOM 851 N N . VAL A 1 98 ? 3.767 -6.675 4.892 1.00 98.62 98 VAL A N 1
ATOM 852 C CA . VAL A 1 98 ? 4.877 -5.706 4.984 1.00 98.62 98 VAL A CA 1
ATOM 853 C C . VAL A 1 98 ? 5.787 -6.012 6.180 1.00 98.62 98 VAL A C 1
ATOM 855 O O . VAL A 1 98 ? 7.010 -5.950 6.053 1.00 98.62 98 VAL A O 1
ATOM 858 N N . MET A 1 99 ? 5.208 -6.351 7.334 1.00 98.19 99 MET A N 1
ATOM 859 C CA . MET A 1 99 ? 5.954 -6.628 8.565 1.00 98.19 99 MET A CA 1
ATOM 860 C C . MET A 1 99 ? 6.756 -7.932 8.506 1.00 98.19 99 MET A C 1
ATOM 862 O O . MET A 1 99 ? 7.901 -7.959 8.965 1.00 98.19 99 MET A O 1
ATOM 866 N N . ASN A 1 100 ? 6.190 -8.979 7.913 1.00 97.75 100 ASN A N 1
ATOM 867 C CA . ASN A 1 100 ? 6.771 -10.318 7.938 1.00 97.75 100 ASN A CA 1
ATOM 868 C C . ASN A 1 100 ? 7.725 -10.562 6.766 1.00 97.75 100 ASN A C 1
ATOM 870 O O . ASN A 1 100 ? 8.784 -11.157 6.952 1.00 97.75 100 ASN A O 1
ATOM 874 N N . ASP A 1 101 ? 7.407 -10.039 5.579 1.00 97.56 101 ASP A N 1
ATOM 875 C CA . ASP A 1 101 ? 8.058 -10.512 4.356 1.00 97.56 101 ASP A CA 1
ATOM 876 C C . ASP A 1 101 ? 9.096 -9.529 3.798 1.00 97.56 101 ASP A C 1
ATOM 878 O O . ASP A 1 101 ? 9.784 -9.853 2.827 1.00 97.56 101 ASP A O 1
ATOM 882 N N . PHE A 1 102 ? 9.206 -8.316 4.348 1.00 96.69 102 PHE A N 1
ATOM 883 C CA . PHE A 1 102 ? 10.100 -7.270 3.839 1.00 96.69 102 PHE A CA 1
ATOM 884 C C . PHE A 1 102 ? 10.978 -6.684 4.946 1.00 96.69 102 PHE A C 1
ATOM 886 O O . PHE A 1 102 ? 10.517 -6.439 6.053 1.00 96.69 102 PHE A O 1
ATOM 893 N N . ALA A 1 103 ? 12.246 -6.385 4.653 1.00 94.69 103 ALA A N 1
ATOM 894 C CA . ALA A 1 103 ? 13.168 -5.735 5.600 1.00 94.69 103 ALA A CA 1
ATOM 895 C C . ALA A 1 103 ? 13.193 -4.193 5.482 1.00 94.69 103 ALA A C 1
ATOM 897 O O . ALA A 1 103 ? 13.931 -3.513 6.192 1.00 94.69 103 ALA A O 1
ATOM 898 N N . VAL A 1 104 ? 12.395 -3.618 4.579 1.00 95.00 104 VAL A N 1
ATOM 899 C CA . VAL A 1 104 ? 12.441 -2.192 4.228 1.00 95.00 104 VAL A CA 1
ATOM 900 C C . VAL A 1 104 ? 11.767 -1.355 5.319 1.00 95.00 104 VAL A C 1
ATOM 902 O O . VAL A 1 104 ? 10.552 -1.407 5.489 1.00 95.00 104 VAL A O 1
ATOM 905 N N . LEU A 1 105 ? 12.551 -0.566 6.060 1.00 96.31 105 LEU A N 1
ATOM 906 C CA . LEU A 1 105 ? 12.079 0.090 7.288 1.00 96.31 105 LEU A CA 1
ATOM 907 C C . LEU A 1 105 ? 10.942 1.111 7.097 1.00 96.31 105 LEU A C 1
ATOM 909 O O . LEU A 1 105 ? 9.970 1.021 7.846 1.00 96.31 105 LEU A O 1
ATOM 913 N N . PRO A 1 106 ? 10.987 2.057 6.133 1.00 97.75 106 PRO A N 1
ATOM 914 C CA . PRO A 1 106 ? 9.939 3.074 6.028 1.00 97.75 106 PRO A CA 1
ATOM 915 C C . PRO A 1 106 ? 8.499 2.527 5.910 1.00 97.75 106 PRO A C 1
ATOM 917 O O . PRO A 1 106 ? 7.669 2.920 6.733 1.00 97.75 106 PRO A O 1
ATOM 920 N N . PRO A 1 107 ? 8.166 1.598 4.985 1.00 98.00 107 PRO A N 1
ATOM 921 C CA . PRO A 1 107 ? 6.818 1.037 4.914 1.00 98.00 107 PRO A CA 1
ATOM 922 C C . PRO A 1 107 ? 6.459 0.209 6.156 1.00 98.00 107 PRO A C 1
ATOM 924 O O . PRO A 1 107 ? 5.303 0.243 6.560 1.00 98.00 107 PRO A O 1
ATOM 927 N N . LYS A 1 108 ? 7.419 -0.460 6.821 1.00 98.44 108 LYS A N 1
ATOM 928 C CA . LYS A 1 108 ? 7.172 -1.171 8.093 1.00 98.44 108 LYS A CA 1
ATOM 929 C C . LYS A 1 108 ? 6.763 -0.221 9.214 1.00 98.44 108 LYS A C 1
ATOM 931 O O . LYS A 1 108 ? 5.761 -0.447 9.885 1.00 98.44 108 LYS A O 1
ATOM 936 N N . MET A 1 109 ? 7.499 0.874 9.395 1.00 98.31 109 MET A N 1
ATOM 937 C CA . MET A 1 109 ? 7.183 1.870 10.424 1.00 98.31 109 MET A CA 1
ATOM 938 C C . MET A 1 109 ? 5.810 2.508 10.192 1.00 98.31 109 MET A C 1
ATOM 940 O O . MET A 1 109 ? 5.035 2.689 11.133 1.00 98.31 109 MET A O 1
ATOM 944 N N . LEU A 1 110 ? 5.488 2.831 8.935 1.00 98.62 110 LEU A N 1
ATOM 945 C CA . LEU A 1 110 ? 4.185 3.387 8.584 1.00 98.62 110 LEU A CA 1
ATOM 946 C C . LEU A 1 110 ? 3.062 2.358 8.745 1.00 98.62 110 LEU A C 1
ATOM 948 O O . LEU A 1 110 ? 2.026 2.691 9.319 1.00 98.62 110 LEU A O 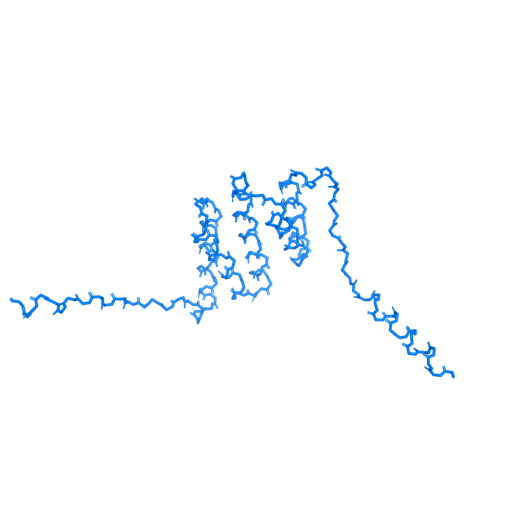1
ATOM 952 N N . ALA A 1 111 ? 3.272 1.114 8.304 1.00 98.69 111 ALA A N 1
ATOM 953 C CA . ALA A 1 111 ? 2.335 0.013 8.502 1.00 98.69 111 ALA A CA 1
ATOM 954 C C . ALA A 1 111 ? 2.016 -0.157 9.991 1.00 98.69 111 ALA A C 1
ATOM 956 O O . ALA A 1 111 ? 0.852 -0.071 10.372 1.00 98.69 111 ALA A O 1
ATOM 957 N N . GLN A 1 112 ? 3.040 -0.264 10.843 1.00 98.50 112 GLN A N 1
ATOM 958 C CA . GLN A 1 112 ? 2.868 -0.408 12.288 1.00 98.50 112 GLN A CA 1
ATOM 959 C C . GLN A 1 112 ? 2.071 0.751 12.898 1.00 98.50 112 GLN A C 1
ATOM 961 O O . GLN A 1 112 ? 1.166 0.533 13.705 1.00 98.50 112 GLN A O 1
ATOM 966 N N . LYS A 1 113 ? 2.358 1.993 12.487 1.00 98.69 113 LYS A N 1
ATOM 967 C CA . LYS A 1 113 ? 1.611 3.169 12.951 1.00 98.69 113 LYS A CA 1
ATOM 968 C C . LYS A 1 113 ? 0.124 3.072 12.601 1.00 98.69 113 LYS A C 1
ATOM 970 O O . LYS A 1 113 ? -0.722 3.356 13.447 1.00 98.69 113 LYS A O 1
ATOM 975 N N . VAL A 1 114 ? -0.205 2.677 11.370 1.00 98.69 114 VAL A N 1
ATOM 976 C CA . VAL A 1 114 ? -1.603 2.541 10.930 1.00 98.69 114 VAL A CA 1
ATOM 977 C C . VAL A 1 114 ? -2.278 1.338 11.595 1.00 98.69 114 VAL A C 1
ATOM 979 O O . VAL A 1 114 ? -3.445 1.431 11.961 1.00 98.69 114 VAL A O 1
ATOM 982 N N . MET A 1 115 ? -1.563 0.231 11.807 1.00 98.62 115 MET A N 1
ATOM 983 C CA . MET A 1 115 ? -2.067 -0.925 12.555 1.00 98.62 115 MET A CA 1
ATOM 984 C C . MET A 1 115 ? -2.464 -0.538 13.983 1.00 98.62 115 MET A C 1
ATOM 986 O O . MET A 1 115 ? -3.570 -0.864 14.407 1.00 98.62 115 MET A O 1
ATOM 990 N N . ASN A 1 116 ? -1.622 0.222 14.689 1.00 98.25 116 ASN A N 1
ATOM 991 C CA . ASN A 1 116 ? -1.932 0.711 16.036 1.00 98.25 116 ASN A CA 1
ATOM 992 C C . ASN A 1 116 ? -3.199 1.578 16.041 1.00 98.25 116 ASN A C 1
ATOM 994 O O . ASN A 1 116 ? -4.107 1.332 16.829 1.00 98.25 116 ASN A O 1
ATOM 998 N N . ASP A 1 117 ? -3.326 2.509 15.092 1.00 98.44 117 ASP A N 1
ATOM 999 C CA . ASP A 1 117 ? -4.544 3.317 14.952 1.00 98.44 117 ASP A CA 1
ATOM 1000 C C . ASP A 1 117 ? -5.796 2.464 14.648 1.00 98.44 117 ASP A C 1
ATOM 1002 O O . ASP A 1 117 ? -6.881 2.730 15.172 1.00 98.44 117 ASP A O 1
ATOM 1006 N N . ILE A 1 118 ? -5.669 1.405 13.838 1.00 98.50 118 ILE 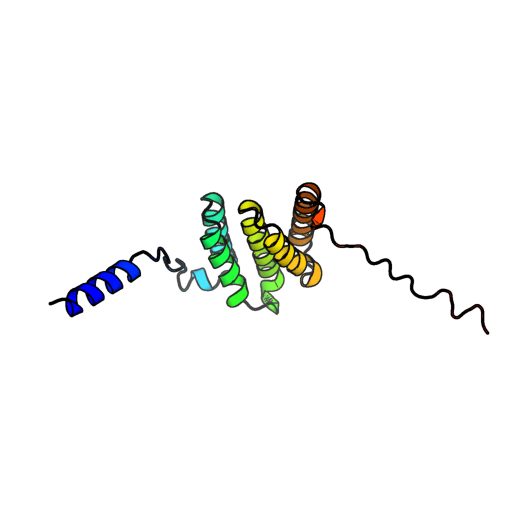A N 1
ATOM 1007 C CA . ILE A 1 118 ? -6.754 0.437 13.621 1.00 98.50 118 ILE A CA 1
ATOM 1008 C C . ILE A 1 118 ? -7.142 -0.234 14.939 1.00 98.50 118 ILE A C 1
ATOM 1010 O O . ILE A 1 118 ? -8.334 -0.356 15.227 1.00 98.50 118 ILE A O 1
ATOM 1014 N N . TYR A 1 119 ? -6.164 -0.674 15.726 1.00 97.62 119 TYR A N 1
ATOM 1015 C CA . TYR A 1 119 ? -6.389 -1.352 16.996 1.00 97.62 119 TYR A CA 1
ATOM 1016 C C . TYR A 1 119 ? -7.017 -0.445 18.052 1.00 97.62 119 TYR A C 1
ATOM 1018 O O . TYR A 1 119 ? -7.892 -0.899 18.788 1.00 97.62 119 TYR A O 1
ATOM 1026 N N . ASP A 1 120 ? -6.657 0.834 18.081 1.00 96.81 120 ASP A N 1
ATOM 1027 C CA . ASP A 1 120 ? -7.288 1.822 18.956 1.00 96.81 120 ASP A CA 1
ATOM 1028 C C . ASP A 1 120 ? -8.750 2.056 18.552 1.00 96.81 120 ASP A C 1
ATOM 1030 O O . ASP A 1 120 ? -9.654 2.064 19.390 1.00 96.81 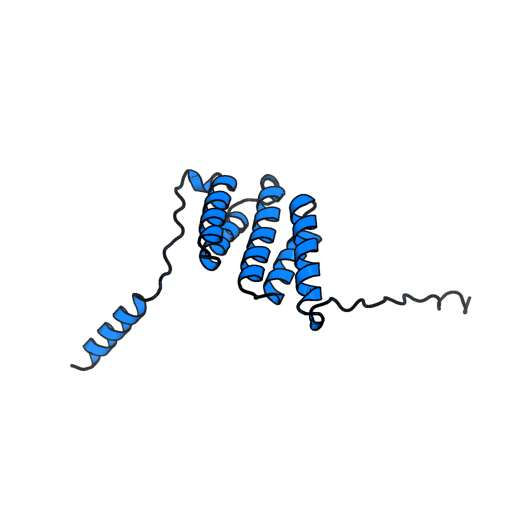120 ASP A O 1
ATOM 1034 N N . LYS A 1 121 ? -9.025 2.150 17.244 1.00 96.31 121 LYS A N 1
ATOM 1035 C CA . LYS A 1 121 ? -10.391 2.300 16.706 1.00 96.31 121 LYS A CA 1
ATOM 1036 C C . LYS A 1 121 ? -11.237 1.034 16.827 1.00 96.31 121 LYS A C 1
ATOM 1038 O O . LYS A 1 121 ? -12.471 1.115 16.854 1.00 96.31 121 LYS A O 1
ATOM 1043 N N . LYS A 1 122 ? -10.606 -0.143 16.805 1.00 97.12 122 LYS A N 1
ATOM 1044 C CA . LYS A 1 122 ? -11.239 -1.469 16.809 1.00 97.12 122 LYS A CA 1
ATOM 1045 C C . LYS A 1 122 ? -10.467 -2.437 17.719 1.00 97.12 122 LYS A C 1
ATOM 1047 O O . LYS A 1 122 ? -9.850 -3.371 17.210 1.00 97.12 122 LYS A O 1
ATOM 1052 N N . PRO A 1 123 ? -10.600 -2.315 19.054 1.00 94.75 123 PRO A N 1
ATOM 1053 C CA . PRO A 1 123 ? -9.852 -3.145 20.005 1.00 94.75 123 PRO A CA 1
ATOM 1054 C C . PRO A 1 123 ? -10.041 -4.653 19.813 1.00 94.75 123 PRO A C 1
ATOM 1056 O O . PRO A 1 123 ? -9.109 -5.419 20.010 1.00 94.75 123 PRO A O 1
ATOM 1059 N N . LYS A 1 124 ? -11.217 -5.083 19.332 1.00 95.12 124 LYS A N 1
ATOM 1060 C CA . LYS A 1 124 ? -11.518 -6.491 19.005 1.00 95.12 124 LYS A CA 1
ATOM 1061 C C . LYS A 1 124 ? -10.652 -7.084 17.882 1.00 95.12 124 LYS A C 1
ATOM 1063 O O . LYS A 1 124 ? -10.749 -8.277 17.629 1.00 95.12 124 LYS A O 1
ATOM 1068 N N . LEU A 1 125 ? -9.907 -6.257 17.145 1.00 94.62 125 LEU A N 1
ATOM 1069 C CA . LEU A 1 125 ? -8.982 -6.701 16.101 1.00 94.62 125 LEU A CA 1
ATOM 1070 C C . LEU A 1 125 ? -7.538 -6.824 16.600 1.00 94.62 125 LEU A C 1
ATOM 1072 O O . LEU A 1 125 ? -6.707 -7.279 15.820 1.00 94.62 125 LEU A O 1
ATOM 1076 N N . LYS A 1 126 ? -7.231 -6.413 17.841 1.00 92.31 126 LYS A N 1
ATOM 1077 C CA . LYS A 1 126 ? -5.895 -6.599 18.418 1.00 92.31 126 LYS A CA 1
ATOM 1078 C C . LYS A 1 126 ? -5.526 -8.090 18.382 1.00 92.31 126 LYS A C 1
ATOM 1080 O O . LYS A 1 126 ? -6.389 -8.911 18.706 1.00 92.31 126 LYS A O 1
ATOM 1085 N N . PRO A 1 127 ? -4.291 -8.448 17.989 1.00 87.12 127 PRO A N 1
ATOM 1086 C CA . PRO A 1 127 ? -3.797 -9.807 18.141 1.00 87.12 127 PRO A CA 1
ATOM 1087 C C . PRO A 1 127 ? -3.918 -10.220 19.608 1.00 87.12 127 PRO A C 1
ATOM 1089 O O . PRO A 1 127 ? -3.617 -9.428 20.500 1.00 87.12 127 PRO A O 1
ATOM 1092 N N . ILE A 1 128 ? -4.397 -11.436 19.854 1.00 79.44 128 ILE A N 1
ATOM 1093 C CA . ILE A 1 128 ? -4.347 -12.021 21.191 1.00 79.44 128 ILE A CA 1
ATOM 1094 C C . ILE A 1 128 ? -2.883 -12.395 21.409 1.00 79.44 128 ILE A C 1
ATOM 1096 O O . ILE A 1 128 ? -2.360 -13.228 20.669 1.00 79.44 128 ILE A O 1
ATOM 1100 N N . GLU A 1 129 ? -2.214 -11.756 22.366 1.00 67.06 129 GLU A N 1
ATOM 1101 C CA . GLU A 1 129 ? -0.905 -12.212 22.831 1.00 67.06 129 GLU A CA 1
ATOM 1102 C C . GLU A 1 129 ? -1.116 -13.577 23.493 1.00 67.06 129 GLU A C 1
ATOM 1104 O O . GLU A 1 129 ? -1.641 -13.673 24.601 1.00 67.06 129 GLU A O 1
ATOM 1109 N N . ILE A 1 130 ? -0.792 -14.650 22.771 1.00 57.28 130 ILE A N 1
ATOM 1110 C CA . ILE A 1 130 ? -0.659 -15.968 23.379 1.00 57.28 130 ILE A CA 1
ATOM 1111 C C . ILE A 1 130 ? 0.683 -15.917 24.095 1.00 57.28 130 ILE A C 1
ATOM 1113 O O . ILE A 1 130 ? 1.731 -15.927 23.454 1.00 57.28 130 ILE A O 1
ATOM 1117 N N . ILE A 1 131 ? 0.642 -15.781 25.417 1.00 60.09 131 ILE A N 1
ATOM 1118 C CA . ILE A 1 131 ? 1.819 -15.995 26.249 1.00 60.09 131 ILE A CA 1
ATOM 1119 C C . ILE A 1 131 ? 2.127 -17.485 26.106 1.00 60.09 131 ILE A C 1
ATOM 1121 O O . ILE A 1 131 ? 1.400 -18.327 26.632 1.00 60.09 131 ILE A O 1
ATOM 1125 N N . GLU A 1 132 ? 3.141 -17.825 25.315 1.00 52.25 132 GLU A N 1
ATOM 1126 C CA . GLU A 1 132 ? 3.715 -19.163 25.342 1.00 52.25 132 GLU A CA 1
ATOM 1127 C C . GLU A 1 132 ? 4.407 -19.322 26.703 1.00 52.25 132 GLU A C 1
ATOM 1129 O O . GLU A 1 132 ? 5.571 -18.973 26.873 1.00 52.25 132 GLU A O 1
ATOM 1134 N N . GLU A 1 133 ? 3.672 -19.810 27.707 1.00 49.50 133 GLU A N 1
ATOM 1135 C CA . GLU A 1 133 ? 4.257 -20.404 28.911 1.00 49.50 133 GLU A CA 1
ATOM 1136 C C . GLU A 1 133 ? 4.973 -21.700 28.496 1.00 49.50 133 GLU A C 1
ATOM 1138 O O . GLU A 1 133 ? 4.481 -22.817 28.671 1.00 49.50 133 GLU A O 1
ATOM 1143 N N . THR A 1 134 ? 6.143 -21.571 27.874 1.00 47.28 134 THR A N 1
ATOM 1144 C CA . THR A 1 134 ? 7.046 -22.699 27.664 1.00 47.28 134 THR A CA 1
ATOM 1145 C C . THR A 1 134 ? 7.683 -23.061 28.999 1.00 47.28 134 THR A C 1
ATOM 1147 O O . THR A 1 134 ? 8.684 -22.473 29.391 1.00 47.28 134 THR A O 1
ATOM 1150 N N . LYS A 1 135 ? 7.052 -24.021 29.685 1.00 51.28 135 LYS A N 1
ATOM 1151 C CA . LYS A 1 135 ? 7.650 -25.026 30.579 1.00 51.28 135 LYS A CA 1
ATOM 1152 C C . LYS A 1 135 ? 8.971 -24.622 31.270 1.00 51.28 135 LYS A C 1
ATOM 1154 O O . LYS A 1 135 ? 10.041 -25.032 30.841 1.00 51.28 135 LYS A O 1
ATOM 1159 N N . GLU A 1 136 ? 8.864 -24.018 32.450 1.00 48.00 136 GLU A N 1
ATOM 1160 C CA . GLU A 1 136 ? 9.825 -24.210 33.558 1.00 48.00 136 GLU A CA 1
ATOM 1161 C C . GLU A 1 136 ? 9.479 -25.478 34.385 1.00 48.00 136 GLU A C 1
ATOM 1163 O O . GLU A 1 136 ? 9.658 -25.517 35.597 1.00 48.00 136 GLU A O 1
ATOM 1168 N N . ILE A 1 137 ? 8.919 -26.529 33.763 1.00 53.59 137 ILE A N 1
ATOM 1169 C CA . ILE A 1 137 ? 8.477 -27.747 34.485 1.00 53.59 137 ILE A CA 1
ATOM 1170 C C . ILE A 1 137 ? 9.451 -28.926 34.297 1.00 53.59 137 ILE A C 1
ATOM 1172 O O . I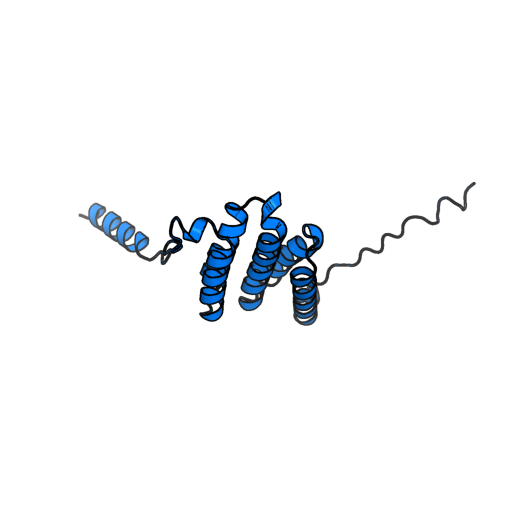LE A 1 137 ? 9.352 -29.913 35.014 1.00 53.59 137 ILE A O 1
ATOM 1176 N N . GLU A 1 138 ? 10.439 -28.842 33.399 1.00 52.53 138 GLU A N 1
ATOM 1177 C CA . GLU A 1 138 ? 11.395 -29.951 33.198 1.00 52.53 138 GLU A CA 1
ATOM 1178 C C . GLU A 1 138 ? 12.590 -29.950 34.172 1.00 52.53 138 GLU A C 1
ATOM 1180 O O . GLU A 1 138 ? 13.263 -30.969 34.275 1.00 52.53 138 GLU A O 1
ATOM 1185 N N . ASP A 1 139 ? 12.779 -28.900 34.984 1.00 51.44 139 ASP A N 1
ATOM 1186 C CA . ASP A 1 139 ? 13.897 -28.814 35.946 1.00 51.44 139 ASP A CA 1
ATOM 1187 C C . ASP A 1 139 ? 13.516 -29.184 37.400 1.00 51.44 139 ASP A C 1
ATOM 1189 O O . ASP A 1 139 ? 14.333 -29.049 38.310 1.00 51.44 139 ASP A O 1
ATOM 1193 N N . ILE A 1 140 ? 12.284 -29.652 37.657 1.00 55.38 140 ILE A N 1
ATOM 1194 C CA . ILE A 1 140 ? 11.831 -30.049 39.014 1.00 55.38 140 ILE A CA 1
ATOM 1195 C C . ILE A 1 140 ? 11.843 -31.581 39.210 1.00 55.38 140 ILE A C 1
ATOM 1197 O O . ILE A 1 140 ? 11.731 -32.057 40.338 1.00 55.38 140 ILE A O 1
ATOM 1201 N N . GLU A 1 141 ? 12.046 -32.371 38.150 1.00 49.84 141 GLU A N 1
ATOM 1202 C CA . GLU A 1 141 ? 12.010 -33.844 38.219 1.00 49.84 141 GLU A CA 1
ATOM 1203 C C . GLU A 1 141 ? 13.330 -34.556 37.846 1.00 49.84 141 GLU A C 1
ATOM 1205 O O . GLU A 1 141 ? 13.306 -35.768 37.623 1.00 49.84 141 GLU A O 1
ATOM 1210 N N . SER A 1 142 ? 14.484 -33.867 37.815 1.00 45.41 142 SER A N 1
ATOM 1211 C CA . SER A 1 142 ? 15.801 -34.512 37.598 1.00 45.41 142 SER A CA 1
ATOM 1212 C C . SER A 1 142 ? 16.638 -34.661 38.866 1.00 45.41 142 SER A C 1
ATOM 1214 O O . SER A 1 142 ? 16.948 -33.608 39.471 1.00 45.41 142 SER A O 1
#

Radius of gyration: 22.06 Å; chains: 1; bounding box: 56×46×69 Å

Organism: NCBI:txid29522